Protein AF-A0A8C7N2K3-F1 (afdb_monomer_lite)

Sequence (134 aa):
NSDLTCLMLTGLVRNRALAPISIWWPKSKLHLHSYLNGIVCNDGATVYATFDVKLSGKVTVYTNPKKAAINDGINLSGEGLCFKLFYVKPDSYSGVVKKGQGIGTLLPMQSVYPGITSHVLVQMCDKSDPTKYF

Radius of gyration: 14.48 Å; chains: 1; bounding box: 31×39×31 Å

pLDDT: mean 75.15, std 22.46, range [25.92, 96.44]

InterPro domains:
  IPR008663 Leukocyte cell-derived chemotaxin 2 [PTHR11329] (39-134)
  IPR011055 Duplicated hybrid motif [G3DSA:2.70.70.10] (35-134)

Foldseek 3Di:
DDALAQEPDPPDPDDDDDDPDDPCDDCPPDVPDQQKDWGFGAAFRFYFDQAKKWWDFWDFDDPDPLCVQQGTKTWIDDPNFTKIKGQFDAPDNGDMHGHGGTRGTGGHVCVSPPPDGGTIMMGTPVSHRCNNPD

Organism: Oncorhynchus kisutch (NCBI:txid8019)

Structure (mmCIF, N/CA/C/O backbone):
data_AF-A0A8C7N2K3-F1
#
_entry.id   AF-A0A8C7N2K3-F1
#
loop_
_atom_site.group_PDB
_atom_site.id
_atom_site.type_symbol
_atom_site.label_atom_id
_atom_site.label_alt_id
_atom_site.label_comp_id
_atom_site.label_asym_id
_atom_site.label_entity_id
_atom_site.label_seq_id
_atom_site.pdbx_PDB_ins_code
_atom_site.Cartn_x
_atom_site.Cartn_y
_atom_site.Cartn_z
_atom_site.occupancy
_atom_site.B_iso_or_equiv
_atom_site.auth_seq_id
_atom_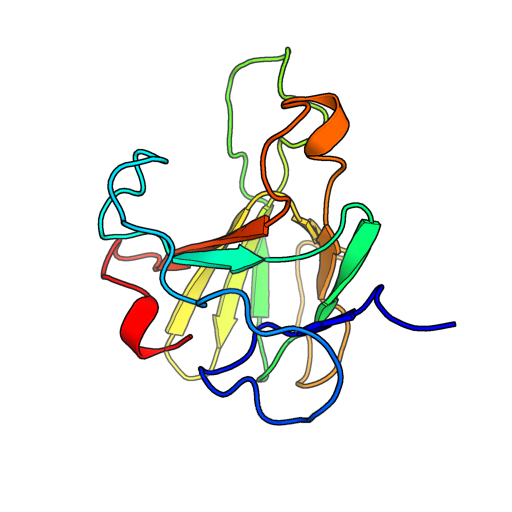site.auth_comp_id
_atom_site.auth_asym_id
_atom_site.auth_atom_id
_atom_site.pdbx_PDB_model_num
ATOM 1 N N . ASN A 1 1 ? -12.680 -21.010 -10.864 1.00 32.84 1 ASN A N 1
ATOM 2 C CA . ASN A 1 1 ? -12.805 -19.551 -11.079 1.00 32.84 1 ASN A CA 1
ATOM 3 C C . ASN A 1 1 ? -12.485 -18.873 -9.752 1.00 32.84 1 ASN A C 1
ATOM 5 O O . ASN A 1 1 ? -13.338 -18.272 -9.118 1.00 32.84 1 ASN A O 1
ATOM 9 N N . SER A 1 2 ? -11.284 -19.157 -9.263 1.00 29.92 2 SER A N 1
ATOM 10 C CA . SER A 1 2 ? -10.895 -19.184 -7.853 1.00 29.92 2 SER A CA 1
ATOM 11 C C . SER A 1 2 ? -9.430 -18.745 -7.809 1.00 29.92 2 SER A C 1
ATOM 13 O O . SER A 1 2 ? -8.693 -19.105 -8.720 1.00 29.92 2 SER A O 1
ATOM 15 N N . ASP A 1 3 ? -9.039 -17.971 -6.797 1.00 41.50 3 ASP A N 1
ATOM 16 C CA . ASP A 1 3 ? -7.644 -17.603 -6.468 1.00 41.50 3 ASP A CA 1
ATOM 17 C C . ASP A 1 3 ? -7.058 -16.286 -7.026 1.00 41.50 3 ASP A C 1
ATOM 19 O O . ASP A 1 3 ? -5.851 -16.185 -7.250 1.00 41.50 3 ASP A O 1
ATOM 23 N N . LEU A 1 4 ? -7.866 -15.225 -7.162 1.00 50.09 4 LEU A N 1
ATOM 24 C CA . LEU A 1 4 ? -7.359 -13.842 -7.341 1.00 50.09 4 LEU A CA 1
ATOM 25 C C . LEU A 1 4 ? -7.585 -12.939 -6.113 1.00 50.09 4 LEU A C 1
ATOM 27 O O . LEU A 1 4 ? -7.466 -11.718 -6.195 1.00 50.09 4 LEU A O 1
ATOM 31 N N . THR A 1 5 ? -7.905 -13.527 -4.961 1.00 54.34 5 THR A N 1
ATOM 32 C CA . THR A 1 5 ? -8.254 -12.802 -3.734 1.00 54.34 5 THR A CA 1
ATOM 33 C C . THR A 1 5 ? -7.079 -12.812 -2.756 1.00 54.34 5 THR A C 1
ATOM 35 O O . THR A 1 5 ? -6.771 -13.836 -2.152 1.00 54.34 5 THR A O 1
ATOM 38 N N . CYS A 1 6 ? -6.430 -11.662 -2.577 1.00 62.66 6 CYS A N 1
ATOM 39 C CA . CYS A 1 6 ? -5.396 -11.443 -1.570 1.00 62.66 6 CYS A CA 1
ATOM 40 C C . CYS A 1 6 ? -6.061 -10.832 -0.331 1.00 62.66 6 CYS A C 1
ATOM 42 O O . CYS A 1 6 ? -6.221 -9.612 -0.220 1.00 62.66 6 CYS A O 1
ATOM 44 N N . LEU A 1 7 ? -6.525 -11.678 0.592 1.00 57.94 7 LEU A N 1
ATOM 45 C CA . LEU A 1 7 ? -6.930 -11.184 1.904 1.00 57.94 7 LEU A CA 1
ATOM 46 C C . LEU A 1 7 ? -5.668 -10.931 2.725 1.00 57.94 7 LEU A C 1
ATOM 48 O O . LEU A 1 7 ? -4.828 -11.820 2.860 1.00 57.94 7 LEU A O 1
ATOM 52 N N . MET A 1 8 ? -5.576 -9.745 3.320 1.00 56.22 8 MET A N 1
ATOM 53 C CA . MET A 1 8 ? -4.593 -9.421 4.353 1.00 56.22 8 MET A CA 1
ATOM 54 C C . MET A 1 8 ? -4.941 -10.205 5.628 1.00 56.22 8 MET A C 1
ATOM 56 O O . MET A 1 8 ? -5.437 -9.637 6.597 1.00 56.22 8 MET A O 1
ATOM 60 N N . LEU A 1 9 ? -4.824 -11.535 5.579 1.00 45.28 9 LEU A N 1
ATOM 61 C CA . LEU A 1 9 ? -5.245 -12.438 6.643 1.00 45.28 9 LEU A CA 1
ATOM 62 C C . LEU A 1 9 ? -4.524 -12.053 7.934 1.00 45.28 9 LEU A C 1
ATOM 64 O O . LEU A 1 9 ? -3.303 -12.092 7.993 1.00 45.28 9 LEU A O 1
ATOM 68 N N . THR A 1 10 ? -5.298 -11.740 8.969 1.00 37.72 10 THR A N 1
ATOM 69 C CA . THR A 1 10 ? -4.871 -11.934 10.353 1.00 37.72 10 THR A CA 1
ATOM 70 C C . THR A 1 10 ? -4.618 -13.430 10.512 1.00 37.72 10 THR A C 1
ATOM 72 O O . THR A 1 10 ? -5.562 -14.204 10.339 1.00 37.72 10 THR A O 1
ATOM 75 N N . GLY A 1 11 ? -3.371 -13.837 10.741 1.00 35.28 11 GLY A N 1
ATOM 76 C CA . GLY A 1 11 ? -2.889 -15.216 10.764 1.00 35.28 11 GLY A CA 1
ATOM 77 C C . GLY A 1 11 ? -3.919 -16.285 11.136 1.00 35.28 11 GLY A C 1
ATOM 78 O O . GLY A 1 11 ? -4.115 -16.600 12.304 1.00 35.28 11 GLY A O 1
ATOM 79 N N . LEU A 1 12 ? -4.557 -16.869 10.118 1.00 29.56 12 LEU A N 1
ATOM 80 C CA . LEU A 1 12 ? -5.279 -18.141 10.170 1.00 29.56 12 LEU A CA 1
ATOM 81 C C . LEU A 1 12 ? -5.713 -18.512 8.748 1.00 29.56 12 LEU A C 1
ATOM 83 O O . LEU A 1 12 ? -6.851 -18.306 8.330 1.00 29.56 12 LEU A O 1
ATOM 87 N N . VAL A 1 13 ? -4.797 -19.127 7.997 1.00 33.28 13 VAL A N 1
ATOM 88 C CA . VAL A 1 13 ? -5.186 -19.982 6.871 1.00 33.28 13 VAL A CA 1
ATOM 89 C C . VAL A 1 13 ? -5.894 -21.202 7.469 1.00 33.28 13 VAL A C 1
ATOM 91 O O . VAL A 1 13 ? -5.285 -22.219 7.790 1.00 33.28 13 VAL A O 1
ATOM 94 N N . ARG A 1 14 ? -7.206 -21.094 7.673 1.00 35.50 14 ARG A N 1
ATOM 95 C CA . ARG A 1 14 ? -8.100 -22.245 7.813 1.00 35.50 14 ARG A CA 1
ATOM 96 C C . ARG A 1 14 ? -9.230 -22.095 6.807 1.00 35.50 14 ARG A C 1
ATOM 98 O O . ARG A 1 14 ? -10.307 -21.625 7.145 1.00 35.50 14 ARG A O 1
ATOM 105 N N . ASN A 1 15 ? -9.010 -22.593 5.593 1.00 27.56 15 ASN A N 1
ATOM 106 C CA . ASN A 1 15 ? -9.903 -23.641 5.121 1.00 27.56 15 ASN A CA 1
ATOM 107 C C . ASN A 1 15 ? -9.275 -24.536 4.053 1.00 27.56 15 ASN A C 1
ATOM 109 O O . ASN A 1 15 ? -8.472 -24.113 3.229 1.00 27.56 15 ASN A O 1
ATOM 113 N N . ARG A 1 16 ? -9.644 -25.812 4.162 1.00 38.53 16 ARG A N 1
ATOM 114 C CA . ARG A 1 16 ? -9.215 -26.961 3.365 1.00 38.53 16 ARG A CA 1
ATOM 115 C C . ARG A 1 16 ? -9.519 -26.745 1.882 1.00 38.53 16 ARG A C 1
ATOM 117 O O . ARG A 1 16 ? -10.681 -26.585 1.534 1.00 38.53 16 ARG A O 1
ATOM 124 N N . ALA A 1 17 ? -8.527 -26.912 1.018 1.00 30.08 17 ALA A N 1
ATOM 125 C CA . ALA A 1 17 ? -8.288 -28.173 0.316 1.00 30.08 17 ALA A CA 1
ATOM 126 C C . ALA A 1 17 ? -7.056 -28.029 -0.597 1.00 30.08 17 ALA A C 1
ATOM 128 O O . ALA A 1 17 ? -6.951 -27.067 -1.343 1.00 30.08 17 ALA A O 1
ATOM 129 N N . LEU A 1 18 ? -6.177 -29.037 -0.542 1.00 34.47 18 LEU A N 1
ATOM 130 C CA . LEU A 1 18 ? -5.070 -29.319 -1.471 1.00 34.47 18 LEU A CA 1
ATOM 131 C C . LEU A 1 18 ? -3.810 -28.432 -1.377 1.00 34.47 18 LEU A C 1
ATOM 133 O O . LEU A 1 18 ? -3.588 -27.549 -2.192 1.00 34.47 18 LEU A O 1
ATOM 137 N N . ALA A 1 19 ? -2.941 -28.760 -0.413 1.00 27.83 19 ALA A N 1
ATOM 138 C CA . ALA A 1 19 ? -1.548 -29.207 -0.630 1.00 27.83 19 ALA A CA 1
ATOM 139 C C . ALA A 1 19 ? -0.704 -28.971 0.644 1.00 27.83 19 ALA A C 1
ATOM 141 O O . ALA A 1 19 ? -0.708 -27.863 1.182 1.00 27.83 19 ALA A O 1
ATOM 142 N N . PRO A 1 20 ? 0.039 -29.974 1.151 1.00 31.03 20 PRO A N 1
ATOM 143 C CA . PRO A 1 20 ? 0.918 -29.797 2.294 1.00 31.03 20 PRO A CA 1
ATOM 144 C C . PRO A 1 20 ? 2.248 -29.229 1.795 1.00 31.03 20 PRO A C 1
ATOM 146 O O . PRO A 1 20 ? 3.184 -29.969 1.514 1.00 31.03 20 PRO A O 1
ATOM 149 N N . ILE A 1 21 ? 2.341 -27.910 1.660 1.00 30.78 21 ILE A N 1
ATOM 150 C CA . ILE A 1 21 ? 3.640 -27.241 1.560 1.00 30.78 21 ILE A CA 1
ATOM 151 C C . ILE A 1 21 ? 3.701 -26.247 2.707 1.00 30.78 21 ILE A C 1
ATOM 153 O O . ILE A 1 21 ? 3.245 -25.114 2.611 1.00 30.78 21 ILE A O 1
ATOM 157 N N . SER A 1 22 ? 4.189 -26.760 3.832 1.00 31.23 22 SER A N 1
ATOM 158 C CA . SER A 1 22 ? 4.877 -26.058 4.910 1.00 31.23 22 SER A CA 1
ATOM 159 C C . SER A 1 22 ? 4.904 -24.530 4.771 1.00 31.23 22 SER A C 1
ATOM 161 O O . SER A 1 22 ? 5.840 -23.963 4.208 1.00 31.23 22 SER A O 1
ATOM 163 N N . ILE A 1 23 ? 3.895 -23.857 5.336 1.00 39.62 23 ILE A N 1
ATOM 164 C CA . ILE A 1 23 ? 3.908 -22.410 5.599 1.00 39.62 23 ILE A CA 1
ATOM 165 C C . ILE A 1 23 ? 4.903 -22.166 6.740 1.00 39.62 23 ILE A C 1
ATOM 167 O O . ILE A 1 23 ? 4.535 -22.018 7.895 1.00 39.62 23 ILE A O 1
ATOM 171 N N . TRP A 1 24 ? 6.185 -22.229 6.403 1.00 25.92 24 TRP A N 1
ATOM 172 C CA . TRP A 1 24 ? 7.331 -21.764 7.177 1.00 25.92 24 TRP A CA 1
ATOM 173 C C . TRP A 1 24 ? 8.397 -21.425 6.139 1.00 25.92 24 TRP A C 1
ATOM 175 O O . TRP A 1 24 ? 9.280 -22.233 5.855 1.00 25.92 24 TRP A O 1
ATOM 185 N N . TRP A 1 25 ? 8.290 -20.255 5.503 1.00 32.78 25 TRP A N 1
ATOM 186 C CA . TRP A 1 25 ? 9.399 -19.779 4.682 1.00 32.78 25 TRP A CA 1
ATOM 187 C C . TRP A 1 25 ? 10.494 -19.299 5.638 1.00 32.78 25 TRP A C 1
ATOM 189 O O . TRP A 1 25 ? 10.262 -18.356 6.401 1.00 32.78 25 TRP A O 1
ATOM 199 N N . PRO A 1 26 ? 11.676 -19.938 5.670 1.00 28.50 26 PRO A N 1
ATOM 200 C CA . PRO A 1 26 ? 12.737 -19.499 6.556 1.00 28.50 26 PRO A CA 1
ATOM 201 C C . PRO A 1 26 ? 13.153 -18.077 6.164 1.00 28.50 26 PRO A C 1
ATOM 203 O O . PRO A 1 26 ? 13.417 -17.804 4.990 1.00 28.50 26 PRO A O 1
ATOM 206 N N . LYS A 1 27 ? 13.253 -17.186 7.164 1.00 37.28 27 LYS A N 1
ATOM 207 C CA . LYS A 1 27 ? 13.709 -15.778 7.074 1.00 37.28 27 LYS A CA 1
ATOM 208 C C . LYS A 1 27 ? 15.066 -15.583 6.360 1.00 37.28 27 LYS A C 1
ATOM 210 O O . LYS A 1 27 ? 15.537 -14.463 6.237 1.00 37.28 27 LYS A O 1
ATOM 215 N N . SER A 1 28 ? 15.718 -16.658 5.920 1.00 29.86 28 SER A N 1
ATOM 216 C CA . SER A 1 28 ? 17.059 -16.689 5.340 1.00 29.86 28 SER A CA 1
ATOM 217 C C . SER A 1 28 ? 17.118 -16.522 3.816 1.00 29.86 28 SER A C 1
ATOM 219 O O . SER A 1 28 ? 18.184 -16.188 3.308 1.00 29.86 28 SER A O 1
ATOM 221 N N . LYS A 1 29 ? 16.027 -16.750 3.064 1.00 34.34 29 LYS A N 1
ATOM 222 C CA . LYS A 1 29 ? 16.066 -16.730 1.578 1.00 34.34 29 LYS A CA 1
ATOM 223 C C . LYS A 1 29 ? 15.619 -15.428 0.916 1.00 34.34 29 LYS A C 1
ATOM 225 O O . LYS A 1 29 ? 15.891 -15.220 -0.261 1.00 34.34 29 LYS A O 1
ATOM 230 N N . LEU A 1 30 ? 14.991 -14.540 1.667 1.00 41.16 30 LEU A N 1
ATOM 231 C CA . LEU A 1 30 ? 14.763 -13.153 1.290 1.00 41.16 30 LEU A CA 1
ATOM 232 C C . LEU A 1 30 ? 15.380 -12.369 2.444 1.00 41.16 30 LEU A C 1
ATOM 234 O O . LEU A 1 30 ? 15.153 -12.755 3.587 1.00 41.16 30 LEU A O 1
ATOM 238 N N . HIS A 1 31 ? 16.193 -11.340 2.202 1.00 38.69 31 HIS A N 1
ATOM 239 C CA . HIS A 1 31 ? 16.608 -10.413 3.264 1.00 38.69 31 HIS A CA 1
ATOM 240 C C . HIS A 1 31 ? 15.363 -9.647 3.759 1.00 38.69 31 HIS A C 1
ATOM 242 O O . HIS A 1 31 ? 15.206 -8.452 3.515 1.00 38.69 31 HIS A O 1
ATOM 248 N N . LEU A 1 32 ? 14.419 -10.352 4.386 1.00 49.41 32 LEU A N 1
ATOM 249 C CA . LEU A 1 32 ? 13.313 -9.764 5.104 1.00 49.41 32 LEU A CA 1
ATOM 250 C C . LEU A 1 32 ? 13.948 -9.184 6.352 1.00 49.41 32 LEU A C 1
ATOM 252 O O . LEU A 1 32 ? 14.308 -9.896 7.292 1.00 49.41 32 LEU A O 1
ATOM 256 N N . HIS A 1 33 ? 14.145 -7.874 6.330 1.00 53.50 33 HIS A N 1
ATOM 257 C CA . HIS A 1 33 ? 14.375 -7.161 7.564 1.00 53.50 33 HIS A CA 1
ATOM 258 C C . HIS A 1 33 ? 13.257 -7.521 8.549 1.00 53.50 33 HIS A C 1
ATOM 260 O O . HIS A 1 33 ? 12.097 -7.620 8.155 1.00 53.50 33 HIS A O 1
ATOM 266 N N . SER A 1 34 ? 13.593 -7.680 9.828 1.00 58.50 34 SER A N 1
ATOM 267 C CA . SER A 1 34 ? 12.661 -8.055 10.904 1.00 58.50 34 SER A CA 1
ATOM 268 C C . SER A 1 34 ? 11.424 -7.153 11.038 1.00 58.50 34 SER A C 1
ATOM 270 O O . SER A 1 34 ? 10.490 -7.507 11.744 1.00 58.50 34 SER A O 1
ATOM 272 N N . TYR A 1 35 ? 11.415 -6.000 10.367 1.00 64.44 35 TYR A N 1
ATOM 273 C CA . TYR 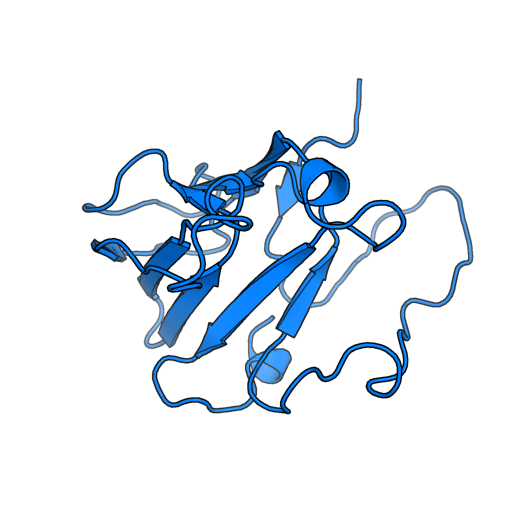A 1 35 ? 10.328 -5.024 10.334 1.00 64.44 35 TYR A CA 1
ATOM 274 C C . TYR A 1 35 ? 9.365 -5.174 9.136 1.00 64.44 35 TYR A C 1
ATOM 276 O O . TYR A 1 35 ? 8.522 -4.302 8.921 1.00 64.44 35 TYR A O 1
ATOM 284 N N . LEU A 1 36 ? 9.512 -6.219 8.311 1.00 72.69 36 LEU A N 1
ATOM 285 C CA . LEU A 1 36 ? 8.674 -6.487 7.135 1.00 72.69 36 LEU A CA 1
ATOM 286 C C . LEU A 1 36 ? 7.975 -7.840 7.260 1.00 72.69 36 LEU A C 1
ATOM 288 O O . LEU A 1 36 ? 8.610 -8.823 7.633 1.00 72.69 36 LEU A O 1
ATOM 292 N N . ASN A 1 37 ? 6.703 -7.901 6.865 1.00 77.38 37 ASN A N 1
ATOM 293 C CA . ASN A 1 37 ? 5.972 -9.158 6.696 1.00 77.38 37 ASN A CA 1
ATOM 294 C C . ASN A 1 37 ? 5.479 -9.290 5.248 1.00 77.38 37 ASN A C 1
ATOM 296 O O . ASN A 1 37 ? 5.001 -8.318 4.662 1.00 77.38 37 ASN A O 1
ATOM 300 N N . GLY A 1 38 ? 5.638 -10.479 4.665 1.00 80.56 38 GLY A N 1
ATOM 301 C CA . GLY A 1 38 ? 5.265 -10.777 3.284 1.00 80.56 38 GLY A CA 1
ATOM 302 C C . GLY A 1 38 ? 4.037 -11.678 3.229 1.00 80.56 38 GLY A C 1
ATOM 303 O O . GLY A 1 38 ? 4.072 -12.793 3.741 1.00 80.56 38 GLY A O 1
ATOM 304 N N . ILE A 1 39 ? 2.972 -11.214 2.579 1.00 82.50 39 ILE A N 1
ATOM 305 C CA . ILE A 1 39 ? 1.722 -11.963 2.413 1.00 82.50 39 ILE A CA 1
ATOM 306 C C . ILE A 1 39 ? 1.671 -12.486 0.981 1.00 82.50 39 ILE A C 1
ATOM 308 O O . ILE A 1 39 ? 1.648 -11.698 0.037 1.00 82.50 39 ILE A O 1
ATOM 312 N N . VAL A 1 40 ? 1.694 -13.811 0.818 1.00 83.81 40 VAL A N 1
ATOM 313 C CA . VAL A 1 40 ? 1.734 -14.470 -0.497 1.00 83.81 40 VAL A CA 1
ATOM 314 C C . VAL A 1 40 ? 0.449 -14.196 -1.265 1.00 83.81 40 VAL A C 1
ATOM 316 O O . VAL A 1 40 ? -0.632 -14.548 -0.799 1.00 83.81 40 VAL A O 1
ATOM 319 N N . CYS A 1 41 ? 0.586 -13.600 -2.449 1.00 83.25 41 CYS A N 1
ATOM 320 C CA . CYS A 1 41 ? -0.525 -13.219 -3.312 1.00 83.25 41 CYS A CA 1
ATOM 321 C C . CYS A 1 41 ? -0.115 -13.331 -4.780 1.00 83.25 41 CYS A C 1
ATOM 323 O O . CYS A 1 41 ? 1.033 -13.071 -5.125 1.00 83.25 41 CYS A O 1
ATOM 325 N N . ASN A 1 42 ? -1.053 -13.707 -5.648 1.00 86.31 42 ASN A N 1
ATOM 326 C CA . ASN A 1 42 ? -0.797 -13.809 -7.083 1.00 86.31 42 ASN A CA 1
ATOM 327 C C . ASN A 1 42 ? -0.691 -12.418 -7.723 1.00 86.31 42 ASN A C 1
ATOM 329 O O . ASN A 1 42 ? -1.369 -11.480 -7.299 1.00 86.31 42 ASN A O 1
ATOM 333 N N . ASP A 1 43 ? 0.130 -12.287 -8.766 1.00 86.81 43 ASP A N 1
ATOM 334 C CA . ASP A 1 43 ? 0.182 -11.066 -9.579 1.00 86.81 43 ASP A CA 1
ATOM 335 C C . ASP A 1 43 ? -1.223 -10.721 -10.095 1.00 86.81 43 ASP A C 1
ATOM 337 O O . ASP A 1 43 ? -1.949 -11.593 -10.573 1.00 86.81 43 ASP A O 1
ATOM 341 N N . GLY A 1 44 ? -1.626 -9.453 -9.985 1.00 88.50 44 GLY A N 1
ATOM 342 C CA . GLY A 1 44 ? -2.967 -9.020 -10.383 1.00 88.50 44 GLY A CA 1
ATOM 343 C C . GLY A 1 44 ? -4.084 -9.364 -9.390 1.00 88.50 44 GLY A C 1
ATOM 344 O O . GLY A 1 44 ? -5.240 -9.047 -9.664 1.00 88.50 44 GLY A O 1
ATOM 345 N N . ALA A 1 45 ? -3.782 -9.981 -8.242 1.00 89.25 45 ALA A N 1
ATOM 346 C CA . ALA A 1 45 ? -4.781 -10.243 -7.210 1.00 89.25 45 ALA A CA 1
ATOM 347 C C . ALA A 1 45 ? -5.285 -8.944 -6.565 1.00 89.25 45 ALA A C 1
ATOM 349 O O . ALA A 1 45 ? -4.509 -8.021 -6.297 1.00 89.25 45 ALA A O 1
ATOM 350 N N . THR A 1 46 ? -6.580 -8.892 -6.256 1.00 89.00 46 THR A N 1
ATOM 351 C CA . THR A 1 46 ? -7.170 -7.780 -5.506 1.00 89.00 46 THR A CA 1
ATOM 352 C C . THR A 1 46 ? -6.812 -7.910 -4.029 1.00 89.00 46 THR A C 1
ATOM 354 O O . THR A 1 46 ? -7.014 -8.963 -3.421 1.00 89.00 46 THR A O 1
ATOM 357 N N . VAL A 1 47 ? -6.287 -6.831 -3.454 1.00 89.81 47 VAL A N 1
ATOM 358 C CA . VAL A 1 47 ? -5.922 -6.716 -2.041 1.00 89.81 47 VAL A CA 1
ATOM 359 C C . VAL A 1 47 ? -7.089 -6.104 -1.282 1.00 89.81 47 VAL A C 1
ATOM 361 O O . VAL A 1 47 ? -7.521 -5.000 -1.608 1.00 89.81 47 VAL A O 1
ATOM 364 N N . TYR A 1 48 ? -7.587 -6.801 -0.263 1.00 89.62 48 TYR A N 1
ATOM 365 C CA . TYR A 1 48 ? -8.747 -6.364 0.520 1.00 89.62 48 TYR A CA 1
ATOM 366 C C . TYR A 1 48 ? -8.358 -5.862 1.911 1.00 89.62 48 TYR A C 1
ATOM 368 O O . TYR A 1 48 ? -7.471 -6.418 2.562 1.00 89.62 48 TYR A O 1
ATOM 376 N N . ALA A 1 49 ? -9.072 -4.843 2.391 1.00 88.38 49 ALA A N 1
ATOM 377 C CA . ALA A 1 49 ? -8.951 -4.345 3.756 1.00 88.38 49 ALA A CA 1
ATOM 378 C C . ALA A 1 49 ? -9.618 -5.311 4.749 1.00 88.38 49 ALA A C 1
ATOM 380 O O . ALA A 1 49 ? -10.774 -5.694 4.570 1.00 88.38 49 ALA A O 1
ATOM 381 N N . THR A 1 50 ? -8.928 -5.702 5.821 1.00 83.81 50 THR A N 1
ATOM 382 C CA . THR A 1 50 ? -9.490 -6.581 6.869 1.00 83.81 50 THR A CA 1
ATOM 383 C C . THR A 1 50 ? -10.133 -5.840 8.038 1.00 83.81 50 THR A C 1
ATOM 385 O O . THR A 1 50 ? -10.872 -6.445 8.818 1.00 83.81 50 THR A O 1
ATOM 388 N N . PHE A 1 51 ? -9.926 -4.531 8.107 1.00 87.94 51 PHE A N 1
ATOM 389 C CA . PHE A 1 51 ? -10.567 -3.578 9.008 1.00 87.94 51 PHE A CA 1
ATOM 390 C C . PHE A 1 51 ? -10.671 -2.221 8.301 1.00 87.94 51 PHE A C 1
ATOM 392 O O . PHE A 1 51 ? -10.186 -2.070 7.177 1.00 87.94 51 PHE A O 1
ATOM 399 N N . ASP A 1 52 ? -11.324 -1.252 8.933 1.00 91.38 52 ASP A N 1
ATOM 400 C CA . ASP A 1 52 ? -11.489 0.080 8.359 1.00 91.38 52 ASP A CA 1
ATOM 401 C C . ASP A 1 52 ? -10.147 0.823 8.354 1.00 91.38 52 ASP A C 1
ATOM 403 O O . ASP A 1 52 ? -9.516 1.020 9.394 1.00 91.38 52 ASP A O 1
ATOM 407 N N . VAL A 1 53 ? -9.707 1.242 7.168 1.00 94.06 53 VAL A N 1
ATOM 408 C CA . VAL A 1 53 ? -8.417 1.908 6.967 1.00 94.06 53 VAL A CA 1
ATOM 409 C C . VAL A 1 53 ? -8.584 3.239 6.250 1.00 94.06 53 VAL A C 1
ATOM 411 O O . VAL A 1 53 ? -9.375 3.395 5.322 1.00 94.06 53 VAL A O 1
ATOM 414 N N . LYS A 1 54 ? -7.785 4.217 6.656 1.00 96.44 54 LYS A N 1
ATOM 415 C CA . LYS A 1 54 ? -7.632 5.514 6.015 1.00 96.44 54 LYS A CA 1
ATOM 416 C C . LYS A 1 54 ? -6.404 5.504 5.112 1.00 96.44 54 LYS A C 1
ATOM 418 O O . LYS A 1 54 ? -5.287 5.255 5.564 1.00 96.44 54 LYS A O 1
ATOM 423 N N . LEU A 1 55 ? -6.611 5.846 3.848 1.00 95.62 55 LEU A N 1
ATOM 424 C CA . LEU A 1 55 ? -5.559 6.013 2.853 1.00 95.62 55 LEU A CA 1
ATOM 425 C C . LEU A 1 55 ? -4.903 7.387 3.047 1.00 95.62 55 LEU A C 1
ATOM 427 O O . LEU A 1 55 ? -5.583 8.417 3.038 1.00 95.62 55 LEU A O 1
ATOM 431 N N . SER A 1 56 ? -3.587 7.402 3.246 1.00 93.12 56 SER A N 1
ATOM 432 C CA . SER A 1 56 ? -2.814 8.590 3.641 1.00 93.12 56 SER A CA 1
ATOM 433 C C . SER A 1 56 ? -1.691 8.935 2.656 1.00 93.12 56 SER A C 1
ATOM 435 O O . SER A 1 56 ? -0.679 9.514 3.047 1.00 93.12 56 SER A O 1
ATOM 437 N N . GLY A 1 57 ? -1.863 8.596 1.377 1.00 92.25 57 GLY A N 1
ATOM 438 C CA . GLY A 1 57 ? -0.957 8.987 0.299 1.00 92.25 57 GLY A CA 1
ATOM 439 C C . GLY A 1 57 ? -0.042 7.878 -0.219 1.00 92.25 57 GLY A C 1
ATOM 440 O O . GLY A 1 57 ? 0.174 6.844 0.420 1.00 92.25 57 GLY A O 1
ATOM 441 N N . LYS A 1 58 ? 0.488 8.125 -1.421 1.00 93.12 58 LYS A N 1
ATOM 442 C CA . LYS A 1 58 ? 1.362 7.217 -2.170 1.00 93.12 58 LYS A CA 1
ATOM 443 C C . LYS A 1 58 ? 2.694 6.990 -1.467 1.00 93.12 58 LYS A C 1
ATOM 445 O O . LYS A 1 58 ? 3.283 7.917 -0.914 1.00 93.12 58 LYS A O 1
ATOM 450 N N . VAL A 1 59 ? 3.203 5.767 -1.577 1.00 90.88 59 VAL A N 1
ATOM 451 C CA . VAL A 1 59 ? 4.548 5.405 -1.141 1.00 90.88 59 VAL A CA 1
ATOM 452 C C . VAL A 1 59 ? 5.334 4.839 -2.316 1.00 90.88 59 VAL A C 1
ATOM 454 O O . VAL A 1 59 ? 4.932 3.863 -2.941 1.00 90.88 59 VAL A O 1
ATOM 457 N N . THR A 1 60 ? 6.488 5.439 -2.590 1.00 86.44 60 THR A N 1
ATOM 458 C CA . THR A 1 60 ? 7.435 4.948 -3.595 1.00 86.44 60 THR A CA 1
ATOM 459 C C . THR A 1 60 ? 8.419 3.983 -2.933 1.00 86.44 60 THR A C 1
ATOM 461 O O . THR A 1 60 ? 9.025 4.319 -1.916 1.00 86.44 60 THR A O 1
ATOM 464 N N . VAL A 1 61 ? 8.582 2.786 -3.499 1.00 79.88 61 VAL A N 1
ATOM 465 C CA . VAL A 1 61 ? 9.380 1.692 -2.907 1.00 79.88 61 VAL A CA 1
ATOM 466 C C . VAL A 1 61 ? 10.834 1.727 -3.370 1.00 79.88 61 VAL A C 1
ATOM 468 O O . VAL A 1 61 ? 11.756 1.401 -2.625 1.00 79.88 61 VAL A O 1
ATOM 471 N N . TYR A 1 62 ? 11.045 2.128 -4.619 1.00 77.94 62 TYR A N 1
ATOM 472 C CA . TYR A 1 62 ? 12.329 2.113 -5.298 1.00 77.94 62 TYR A CA 1
ATOM 473 C C . TYR A 1 62 ? 12.606 3.452 -5.975 1.00 77.94 62 TYR A C 1
ATOM 475 O O . TYR A 1 62 ? 11.724 4.090 -6.538 1.00 77.94 62 TYR A O 1
ATOM 483 N N . THR A 1 63 ? 13.875 3.840 -6.010 1.00 80.81 63 THR A N 1
ATOM 484 C CA . THR A 1 63 ? 14.361 4.938 -6.860 1.00 80.81 63 THR A CA 1
ATOM 485 C C . THR A 1 63 ? 14.847 4.441 -8.227 1.00 80.81 63 THR A C 1
ATOM 487 O O . THR A 1 63 ? 15.073 5.236 -9.132 1.00 80.81 63 THR A O 1
ATOM 490 N N . ASN A 1 64 ? 15.001 3.121 -8.401 1.00 81.56 64 ASN A N 1
ATOM 491 C CA . ASN A 1 64 ? 15.529 2.514 -9.622 1.00 81.56 64 ASN A CA 1
ATOM 492 C C . ASN A 1 64 ? 14.443 2.392 -10.716 1.00 81.56 64 ASN A C 1
ATOM 494 O O . ASN A 1 64 ? 13.457 1.679 -10.498 1.00 81.56 64 ASN A O 1
ATOM 498 N N . PRO A 1 65 ? 14.647 2.970 -11.918 1.00 81.88 65 PRO A N 1
ATOM 499 C CA . PRO A 1 65 ? 13.667 2.930 -13.005 1.00 81.88 65 PRO A CA 1
ATOM 500 C C . PRO A 1 65 ? 13.387 1.516 -13.537 1.00 81.88 65 PRO A C 1
ATOM 502 O O . PRO A 1 65 ? 12.278 1.243 -13.984 1.00 81.88 65 PRO A O 1
ATOM 505 N N . LYS A 1 66 ? 14.330 0.569 -13.421 1.00 81.69 66 LYS A N 1
ATOM 506 C CA . LYS A 1 66 ? 14.121 -0.831 -13.846 1.00 81.69 66 LYS A CA 1
ATOM 507 C C . LYS A 1 66 ? 13.053 -1.561 -13.024 1.00 81.69 66 LYS A C 1
ATOM 509 O O . LYS A 1 66 ? 12.575 -2.607 -13.441 1.00 81.69 66 LYS A O 1
ATOM 514 N N . LYS A 1 67 ? 12.688 -1.024 -11.855 1.00 84.31 67 LYS A N 1
ATOM 515 C CA . LYS A 1 67 ? 11.663 -1.583 -10.960 1.00 84.31 67 LYS A CA 1
ATOM 516 C C . LYS A 1 67 ? 10.356 -0.792 -11.005 1.00 84.31 67 LYS A C 1
ATOM 518 O O . LYS A 1 67 ? 9.490 -1.026 -10.170 1.00 84.31 67 LYS A O 1
ATOM 523 N N . ALA A 1 68 ? 10.202 0.126 -11.966 1.00 84.12 68 ALA A N 1
ATOM 524 C CA . ALA A 1 68 ? 9.038 1.005 -12.073 1.00 84.12 68 ALA A CA 1
ATOM 525 C C . ALA A 1 68 ? 7.703 0.240 -12.117 1.00 84.12 68 ALA A C 1
ATOM 527 O O . ALA A 1 68 ? 6.730 0.700 -11.531 1.00 84.12 68 ALA A O 1
ATOM 528 N N . ALA A 1 69 ? 7.677 -0.952 -12.727 1.00 85.06 69 ALA A N 1
ATOM 529 C CA . ALA A 1 69 ? 6.477 -1.787 -12.822 1.00 85.06 69 ALA A CA 1
ATOM 530 C C . ALA A 1 69 ? 5.928 -2.259 -11.461 1.00 85.06 69 ALA A C 1
ATOM 532 O O . ALA A 1 69 ? 4.736 -2.526 -11.353 1.00 85.06 69 ALA A O 1
ATOM 533 N N . ILE A 1 70 ? 6.774 -2.329 -10.428 1.00 86.12 70 ILE A N 1
ATOM 534 C CA . ILE A 1 70 ? 6.386 -2.682 -9.053 1.00 86.12 70 ILE A CA 1
ATOM 535 C C . ILE A 1 70 ? 6.610 -1.523 -8.071 1.00 86.12 70 ILE A C 1
ATOM 537 O O . ILE A 1 70 ? 6.650 -1.723 -6.860 1.00 86.12 70 ILE A O 1
ATOM 541 N N . ASN A 1 71 ? 6.810 -0.302 -8.569 1.00 90.00 71 ASN A N 1
ATOM 542 C CA . ASN A 1 71 ? 7.180 0.846 -7.747 1.00 90.00 71 ASN A CA 1
ATOM 543 C C . ASN A 1 71 ? 5.959 1.650 -7.291 1.00 90.00 71 ASN A C 1
ATOM 545 O O . ASN A 1 71 ? 5.854 2.851 -7.551 1.00 90.00 71 ASN A O 1
ATOM 549 N N . ASP A 1 72 ? 5.028 0.972 -6.631 1.00 93.19 72 ASP A N 1
ATOM 550 C CA . ASP A 1 72 ? 3.850 1.606 -6.056 1.00 93.19 72 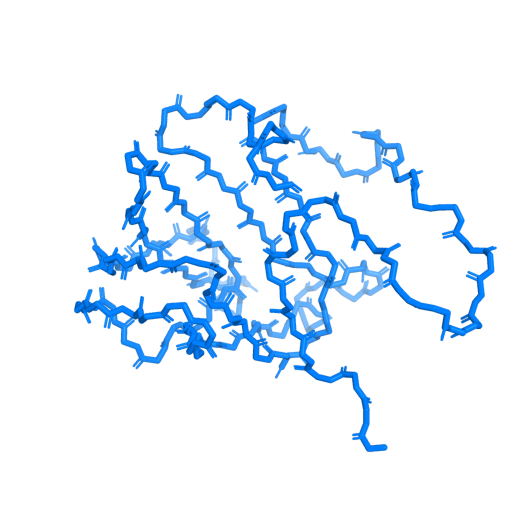ASP A CA 1
ATOM 551 C C . ASP A 1 72 ? 3.519 1.034 -4.682 1.00 93.19 72 ASP A C 1
ATOM 553 O O . ASP A 1 72 ? 3.931 -0.074 -4.315 1.00 93.19 72 ASP A O 1
ATOM 557 N N . GLY A 1 73 ? 2.780 1.826 -3.923 1.00 92.88 73 GLY A N 1
ATOM 558 C CA . GLY A 1 73 ? 2.410 1.515 -2.562 1.00 92.88 73 GLY A CA 1
ATOM 559 C C . GLY A 1 73 ? 1.546 2.603 -1.948 1.00 92.88 73 GLY A C 1
ATOM 560 O O . GLY A 1 73 ? 1.387 3.703 -2.486 1.00 92.88 73 GLY A O 1
ATOM 561 N N . ILE A 1 74 ? 0.995 2.292 -0.783 1.00 95.06 74 ILE A N 1
ATOM 562 C CA . ILE A 1 74 ? 0.042 3.147 -0.083 1.00 95.06 74 ILE A CA 1
ATOM 563 C C . ILE A 1 74 ? 0.336 3.171 1.413 1.00 95.06 74 ILE A C 1
ATOM 565 O O . ILE A 1 74 ? 0.681 2.148 2.008 1.00 95.06 74 ILE A O 1
ATOM 569 N N . ASN A 1 75 ? 0.204 4.350 2.020 1.00 94.19 75 ASN A N 1
ATOM 570 C CA . ASN A 1 75 ? 0.238 4.510 3.466 1.00 94.19 75 ASN A CA 1
ATOM 571 C C . ASN A 1 75 ? -1.176 4.382 4.041 1.00 94.19 75 ASN A C 1
ATOM 573 O O . ASN A 1 75 ? -2.102 5.040 3.561 1.00 94.19 75 ASN A O 1
ATOM 577 N N . LEU A 1 76 ? -1.333 3.559 5.070 1.00 94.31 76 LEU A N 1
ATOM 578 C CA . LEU A 1 76 ? -2.610 3.203 5.674 1.00 94.31 76 LEU A CA 1
ATOM 579 C C . LEU A 1 76 ? -2.570 3.430 7.183 1.00 94.31 76 LEU A C 1
ATOM 581 O O . LEU A 1 76 ? -1.551 3.215 7.842 1.00 94.31 76 LEU A O 1
ATOM 585 N N . SER A 1 77 ? -3.708 3.818 7.746 1.00 93.81 77 SER A N 1
ATOM 586 C CA . SER A 1 77 ? -3.907 3.830 9.193 1.00 93.81 77 SER A CA 1
ATOM 587 C C . SER A 1 77 ? -5.321 3.411 9.571 1.00 93.81 77 SER A C 1
ATOM 589 O O . SER A 1 77 ? -6.272 3.719 8.865 1.00 93.81 77 SER A O 1
ATOM 591 N N . GLY A 1 78 ? -5.476 2.695 10.676 1.00 91.25 78 GLY A N 1
ATOM 592 C CA . GLY A 1 78 ? -6.767 2.171 11.130 1.00 91.25 78 GLY A CA 1
ATOM 593 C C . GLY A 1 78 ? -6.584 1.328 12.384 1.00 91.25 78 GLY A C 1
ATOM 594 O O . GLY A 1 78 ? -5.495 0.801 12.592 1.00 91.25 78 GLY A O 1
ATOM 595 N N . GLU A 1 79 ? -7.604 1.242 13.241 1.00 88.38 79 GLU A N 1
ATOM 596 C CA . GLU A 1 79 ? -7.551 0.471 14.504 1.00 88.38 79 GLU A CA 1
ATOM 597 C C . GLU A 1 79 ? -6.349 0.827 15.410 1.00 88.38 79 GLU A C 1
ATOM 599 O O . GLU A 1 79 ? -5.777 -0.014 16.097 1.00 88.38 79 GLU A O 1
ATOM 604 N N . GLY A 1 80 ? -5.904 2.090 15.380 1.00 89.38 80 GLY A N 1
ATOM 605 C CA . GLY A 1 80 ? -4.715 2.546 16.115 1.00 89.38 80 GLY A CA 1
ATOM 606 C C . GLY A 1 80 ? -3.372 2.119 15.504 1.00 89.38 80 GLY A C 1
ATOM 607 O O . GLY A 1 80 ? -2.322 2.451 16.049 1.00 89.38 80 GLY A O 1
ATOM 608 N N . LEU A 1 81 ? -3.382 1.431 14.361 1.00 90.19 81 LEU A N 1
ATOM 609 C CA . LEU A 1 81 ? -2.194 1.003 13.627 1.00 90.19 81 LEU A CA 1
ATOM 610 C C . LEU A 1 81 ? -1.858 1.975 12.490 1.00 90.19 81 LEU A C 1
ATOM 612 O O . LEU A 1 81 ? -2.734 2.602 11.892 1.00 90.19 81 LEU A O 1
ATOM 616 N N . CYS A 1 82 ? -0.570 2.060 12.161 1.00 91.00 82 CYS A N 1
ATOM 617 C CA . CYS A 1 82 ? -0.051 2.757 10.986 1.00 91.00 82 CYS A CA 1
ATOM 618 C C . CYS A 1 82 ? 0.889 1.813 10.242 1.00 91.00 82 CYS A C 1
ATOM 620 O O . CYS A 1 82 ? 1.867 1.329 10.821 1.00 91.00 82 CYS A O 1
ATOM 622 N N . PHE A 1 83 ? 0.604 1.554 8.970 1.00 92.06 83 PHE A N 1
ATOM 623 C CA . PHE A 1 83 ? 1.366 0.617 8.155 1.00 92.06 83 PHE A CA 1
ATOM 624 C C . PHE A 1 83 ? 1.333 0.991 6.673 1.00 92.06 83 PHE A C 1
ATOM 626 O O . PHE A 1 83 ? 0.487 1.743 6.200 1.00 92.06 83 PHE A O 1
ATOM 633 N N . LYS A 1 84 ? 2.288 0.456 5.925 1.00 92.50 84 LYS A N 1
ATOM 634 C CA . LYS A 1 84 ? 2.481 0.687 4.498 1.00 92.50 84 LYS A CA 1
ATOM 635 C C . LYS A 1 84 ? 2.333 -0.629 3.765 1.00 92.50 84 LYS A C 1
ATOM 637 O O . LYS A 1 84 ? 2.867 -1.640 4.224 1.00 92.50 84 LYS A O 1
ATOM 642 N N . LEU A 1 85 ? 1.656 -0.588 2.624 1.00 92.06 85 LEU A N 1
ATOM 643 C CA . LEU A 1 85 ? 1.651 -1.686 1.664 1.00 92.06 85 LEU A CA 1
ATOM 644 C C . LEU A 1 85 ? 2.537 -1.321 0.490 1.00 92.06 85 LEU A C 1
ATOM 646 O O . LEU A 1 85 ? 2.399 -0.241 -0.088 1.00 92.06 85 LEU A O 1
ATOM 650 N N . PHE A 1 86 ? 3.419 -2.240 0.130 1.00 91.31 86 PHE A N 1
ATOM 651 C CA . PHE A 1 86 ? 4.251 -2.133 -1.055 1.00 91.31 86 PHE A CA 1
ATOM 652 C C . PHE A 1 86 ? 3.811 -3.136 -2.114 1.00 91.31 86 PHE A C 1
ATOM 654 O O . PHE A 1 86 ? 3.257 -4.190 -1.800 1.00 91.31 86 PHE A O 1
ATOM 661 N N . TYR A 1 87 ? 4.118 -2.800 -3.366 1.00 91.81 87 TYR A N 1
ATOM 662 C CA . TYR A 1 87 ? 3.792 -3.585 -4.557 1.00 91.81 87 TYR A CA 1
ATOM 663 C C . TYR A 1 87 ? 2.294 -3.657 -4.850 1.00 91.81 87 TYR A C 1
ATOM 665 O O . TYR A 1 87 ? 1.836 -4.550 -5.554 1.00 91.81 87 TYR A O 1
ATOM 673 N N . VAL A 1 88 ? 1.528 -2.698 -4.336 1.00 93.00 88 VAL A N 1
ATOM 674 C CA . VAL A 1 88 ? 0.087 -2.592 -4.561 1.00 93.00 88 VAL A CA 1
ATOM 675 C C . VAL A 1 88 ? -0.175 -1.293 -5.297 1.00 93.00 88 VAL A C 1
ATOM 677 O O . VAL A 1 88 ? 0.263 -0.235 -4.852 1.00 93.00 88 VAL A O 1
ATOM 680 N N . LYS A 1 89 ? -0.908 -1.374 -6.407 1.00 94.88 89 LYS A N 1
ATOM 681 C CA . LYS A 1 89 ? -1.509 -0.215 -7.063 1.00 94.88 89 LYS A CA 1
ATOM 682 C C . LYS A 1 89 ? -2.860 0.037 -6.401 1.00 94.88 89 LYS A C 1
ATOM 684 O O . LYS A 1 89 ? -3.780 -0.744 -6.652 1.00 94.88 89 LYS A O 1
ATOM 689 N N . PRO A 1 90 ? -2.989 1.057 -5.541 1.00 93.25 90 PRO A N 1
ATOM 690 C CA . PRO A 1 90 ? -4.250 1.323 -4.878 1.00 93.25 90 PRO A CA 1
ATOM 691 C C . PRO A 1 90 ? -5.249 1.957 -5.856 1.00 93.25 90 PRO A C 1
ATOM 693 O O . PRO A 1 90 ? -4.852 2.681 -6.774 1.00 93.25 90 PRO A O 1
ATOM 696 N N . ASP A 1 91 ? -6.540 1.712 -5.642 1.00 93.19 91 ASP A N 1
ATOM 697 C CA . ASP A 1 91 ? -7.609 2.305 -6.460 1.00 93.19 91 ASP A CA 1
ATOM 698 C C . ASP A 1 91 ? -7.758 3.812 -6.181 1.00 93.19 91 ASP A C 1
ATOM 700 O O . ASP A 1 91 ? -8.125 4.594 -7.056 1.00 93.19 91 ASP A O 1
ATOM 704 N N . SER A 1 92 ? -7.410 4.231 -4.961 1.00 94.38 92 SER A N 1
ATOM 705 C CA . SER A 1 92 ? -7.289 5.628 -4.544 1.00 94.38 92 SER A CA 1
ATOM 706 C C . SER A 1 92 ? -6.086 5.802 -3.618 1.00 94.38 92 SER A C 1
ATOM 708 O O . SER A 1 92 ? -5.715 4.886 -2.894 1.00 94.38 92 SER A O 1
ATOM 710 N N . TYR A 1 93 ? -5.483 6.991 -3.585 1.00 94.62 93 TYR A N 1
ATOM 711 C CA . TYR A 1 93 ? -4.403 7.304 -2.636 1.00 94.62 93 TYR A CA 1
ATOM 712 C C . TYR A 1 93 ? -4.877 8.034 -1.377 1.00 94.62 93 TYR A C 1
ATOM 714 O O . TYR A 1 93 ? -4.091 8.260 -0.455 1.00 94.62 93 TYR A O 1
ATOM 722 N N . SER A 1 94 ? -6.153 8.408 -1.329 1.00 94.50 94 SER A N 1
ATOM 723 C CA . SER A 1 94 ? -6.769 9.127 -0.218 1.00 94.50 94 SER A CA 1
ATOM 724 C C . SER A 1 94 ? -8.205 8.652 0.015 1.00 94.50 94 SER A C 1
ATOM 726 O O . SER A 1 94 ? -8.849 8.090 -0.872 1.00 94.50 94 SER A O 1
ATOM 728 N N . GLY A 1 95 ? -8.704 8.858 1.233 1.00 95.38 95 GLY A N 1
ATOM 729 C CA . GLY A 1 95 ? -10.057 8.468 1.631 1.00 95.38 95 GLY A CA 1
ATOM 730 C C . GLY A 1 95 ? -10.069 7.355 2.672 1.00 95.38 95 GLY A C 1
ATOM 731 O O . GLY A 1 95 ? -9.078 7.131 3.367 1.00 95.38 95 GLY A O 1
ATOM 732 N N . VAL A 1 96 ? -11.213 6.690 2.807 1.00 94.75 96 VAL A N 1
ATOM 733 C CA . VAL A 1 96 ? -11.435 5.601 3.765 1.00 94.75 96 VAL A CA 1
ATOM 734 C C . VAL A 1 96 ? -11.927 4.379 3.003 1.00 94.75 96 VAL A C 1
ATOM 736 O O . VAL A 1 96 ? -12.845 4.487 2.192 1.00 94.75 96 VAL A O 1
ATOM 739 N N . VAL A 1 97 ? -11.320 3.232 3.282 1.00 94.00 97 VAL A N 1
ATOM 740 C CA . VAL A 1 97 ? -11.705 1.921 2.762 1.00 94.00 97 VAL A CA 1
ATOM 741 C C . VAL A 1 97 ? -12.222 1.111 3.938 1.00 94.00 97 VAL A C 1
ATOM 743 O O . VAL A 1 97 ? -11.532 0.956 4.945 1.00 94.00 97 VAL A O 1
ATOM 746 N N . LYS A 1 98 ? -13.457 0.626 3.830 1.00 93.12 98 LYS A N 1
ATOM 747 C CA . LYS A 1 98 ? -14.077 -0.181 4.879 1.00 93.12 98 LYS A CA 1
ATOM 748 C C . LYS A 1 98 ? -13.590 -1.622 4.819 1.00 93.12 98 LYS A C 1
ATOM 750 O O . LYS A 1 98 ? -13.187 -2.115 3.764 1.00 93.12 98 LYS A O 1
ATOM 755 N N . LYS A 1 99 ? -13.714 -2.330 5.936 1.00 89.94 99 LYS A N 1
ATOM 756 C CA . LYS A 1 99 ? -13.507 -3.777 6.005 1.00 89.94 99 LYS A CA 1
ATOM 757 C C . LYS A 1 99 ? -14.224 -4.507 4.861 1.00 89.94 99 LYS A C 1
ATOM 759 O O . LYS A 1 99 ? -15.408 -4.296 4.611 1.00 89.94 99 LYS A O 1
ATOM 764 N N . GLY A 1 100 ? -13.503 -5.404 4.197 1.00 86.50 100 GLY A N 1
ATOM 765 C CA . GLY A 1 100 ? -13.984 -6.207 3.075 1.00 86.50 100 GLY A CA 1
ATOM 766 C C . GLY A 1 100 ? -13.976 -5.490 1.724 1.00 86.50 100 GLY A C 1
ATOM 767 O O . GLY A 1 100 ? -14.270 -6.128 0.717 1.00 86.50 100 GLY A O 1
ATOM 768 N N . GLN A 1 101 ? -13.630 -4.201 1.664 1.00 90.81 101 GLN A N 1
ATOM 769 C CA . GLN A 1 101 ? -13.477 -3.482 0.399 1.00 90.81 101 GLN A CA 1
ATOM 770 C C . GLN A 1 101 ? -12.069 -3.657 -0.181 1.00 90.81 101 GLN A C 1
ATOM 772 O O . GLN A 1 101 ? -11.097 -3.884 0.546 1.00 90.81 101 GLN A O 1
ATOM 777 N N . GLY A 1 102 ? -11.971 -3.560 -1.508 1.00 90.69 102 GLY A N 1
A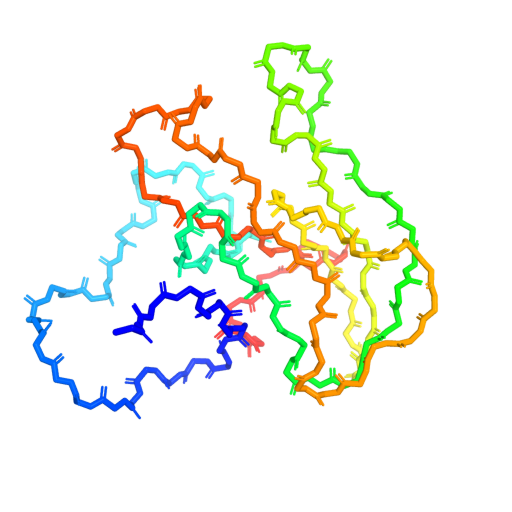TOM 778 C CA . GLY A 1 102 ? -10.693 -3.560 -2.213 1.00 90.69 102 GLY A CA 1
ATOM 779 C C . GLY A 1 102 ? -9.903 -2.287 -1.912 1.00 90.69 102 GLY A C 1
ATOM 780 O O . GLY A 1 102 ? -10.445 -1.186 -1.953 1.00 90.69 102 GLY A O 1
ATOM 781 N N . ILE A 1 103 ? -8.624 -2.449 -1.587 1.00 93.38 103 ILE A N 1
ATOM 782 C CA . ILE A 1 103 ? -7.644 -1.361 -1.485 1.00 93.38 103 ILE A CA 1
ATOM 783 C C . ILE A 1 103 ? -7.032 -1.096 -2.865 1.00 93.38 103 ILE A C 1
ATOM 785 O O . ILE A 1 103 ? -6.731 0.047 -3.209 1.00 93.38 103 ILE A O 1
ATOM 789 N N . GLY A 1 104 ? -6.819 -2.161 -3.638 1.00 93.06 104 GLY A N 1
ATOM 790 C CA . GLY A 1 104 ? -6.235 -2.102 -4.968 1.00 93.06 104 GLY A CA 1
ATOM 791 C C . GLY A 1 104 ? -5.763 -3.465 -5.448 1.00 93.06 104 GLY A C 1
ATOM 792 O O . GLY A 1 104 ? -6.267 -4.499 -5.012 1.00 93.06 104 GLY A O 1
ATOM 793 N N . THR A 1 105 ? -4.770 -3.469 -6.332 1.00 93.44 105 THR A N 1
ATOM 794 C CA . THR A 1 105 ? -4.306 -4.679 -7.027 1.00 93.44 105 THR A CA 1
ATOM 795 C C . THR A 1 105 ? -2.804 -4.894 -6.855 1.00 93.44 105 THR A C 1
ATOM 797 O O . THR A 1 105 ? -2.033 -3.934 -6.917 1.00 93.44 105 THR A O 1
ATOM 800 N N . LEU A 1 106 ? -2.373 -6.146 -6.666 1.00 91.31 106 LEU A N 1
ATOM 801 C CA . LEU A 1 106 ? -0.953 -6.498 -6.632 1.00 91.31 106 LEU A CA 1
ATOM 802 C C . LEU A 1 106 ? -0.304 -6.249 -8.003 1.00 91.31 106 LEU A C 1
ATOM 804 O O . LEU A 1 106 ? -0.795 -6.704 -9.038 1.00 91.31 106 LEU A O 1
ATOM 808 N N . LEU A 1 107 ? 0.815 -5.531 -7.998 1.00 92.88 107 LEU A N 1
ATOM 809 C CA . LEU A 1 107 ? 1.627 -5.243 -9.177 1.00 92.88 107 LEU A CA 1
ATOM 810 C C . LEU A 1 107 ? 2.286 -6.520 -9.736 1.00 92.88 107 LEU A C 1
ATOM 812 O O . LEU A 1 107 ? 2.477 -7.483 -8.995 1.00 92.88 107 LEU A O 1
ATOM 816 N N . PRO A 1 108 ? 2.664 -6.542 -11.029 1.00 91.25 108 PRO A N 1
ATOM 817 C CA . PRO A 1 108 ? 3.211 -7.730 -11.685 1.00 91.25 108 PRO A CA 1
ATOM 818 C C . PRO A 1 108 ? 4.653 -8.005 -11.239 1.00 91.25 108 PRO A C 1
ATOM 820 O O . PRO A 1 108 ? 5.626 -7.588 -11.877 1.00 91.25 108 PRO A O 1
ATOM 823 N N . MET A 1 109 ? 4.806 -8.693 -10.109 1.00 86.94 109 MET A N 1
ATOM 824 C CA . MET A 1 109 ? 6.106 -8.951 -9.510 1.00 86.94 109 MET A CA 1
ATOM 825 C C . MET A 1 109 ? 6.935 -9.945 -10.317 1.00 86.94 109 MET A C 1
ATOM 827 O O . MET A 1 109 ? 8.147 -9.751 -10.430 1.00 86.94 109 MET A O 1
ATOM 831 N N . GLN A 1 110 ? 6.301 -10.925 -10.968 1.00 86.69 110 GLN A N 1
ATOM 832 C CA . GLN A 1 110 ? 6.986 -11.881 -11.842 1.00 86.69 110 GLN A CA 1
ATOM 833 C C . GLN A 1 110 ? 7.660 -11.217 -13.042 1.00 86.69 110 GLN A C 1
ATOM 835 O O . GLN A 1 110 ? 8.672 -11.712 -13.531 1.00 86.69 110 GLN A O 1
ATOM 840 N N . SER A 1 111 ? 7.138 -10.081 -13.516 1.00 87.88 111 SER A N 1
ATOM 841 C CA . SER A 1 111 ? 7.741 -9.348 -14.634 1.00 87.88 111 SER A CA 1
ATOM 842 C C . SER A 1 111 ? 9.054 -8.660 -14.259 1.00 87.88 111 SER A C 1
ATOM 844 O O . SER A 1 111 ? 9.884 -8.412 -15.129 1.00 87.88 111 SER A O 1
ATOM 846 N N . VAL A 1 112 ? 9.251 -8.338 -12.977 1.00 86.75 112 VAL A N 1
ATOM 847 C CA . VAL A 1 112 ? 10.476 -7.691 -12.475 1.00 86.75 112 VAL A CA 1
ATOM 848 C C . VAL A 1 112 ? 11.425 -8.709 -11.842 1.00 86.75 112 VAL A C 1
ATOM 850 O O . VAL A 1 112 ? 12.641 -8.585 -11.978 1.00 86.75 112 VAL A O 1
ATOM 853 N N . TYR A 1 113 ? 10.879 -9.726 -11.177 1.00 85.31 113 TYR A N 1
ATOM 854 C CA . TYR A 1 113 ? 11.619 -10.803 -10.534 1.00 85.31 113 TYR A CA 1
ATOM 855 C C . TYR A 1 113 ? 11.014 -12.163 -10.914 1.00 85.31 113 TYR A C 1
ATOM 857 O O . TYR A 1 113 ? 10.196 -12.708 -10.174 1.00 85.31 113 TYR A O 1
ATOM 865 N N . PRO A 1 114 ? 11.398 -12.740 -12.058 1.00 85.31 114 PRO A N 1
ATOM 866 C CA . PRO A 1 114 ? 10.878 -14.039 -12.462 1.00 85.31 114 PRO A CA 1
ATOM 867 C C . PRO A 1 114 ? 11.350 -15.141 -11.502 1.00 85.31 114 PRO A C 1
ATOM 869 O O . PRO A 1 114 ? 12.536 -15.231 -11.178 1.00 85.31 114 PRO A O 1
ATOM 872 N N . GLY A 1 115 ? 10.423 -15.994 -11.058 1.00 81.75 115 GLY A N 1
ATOM 873 C CA . GLY A 1 115 ? 10.724 -17.176 -10.241 1.00 81.75 115 GLY A CA 1
ATOM 874 C C . GLY A 1 115 ? 10.737 -16.954 -8.725 1.00 81.75 115 GLY A C 1
ATOM 875 O O . GLY A 1 115 ? 11.014 -17.898 -7.985 1.00 81.75 115 GLY A O 1
ATOM 876 N N . ILE A 1 116 ? 10.429 -15.745 -8.241 1.00 80.75 116 ILE A N 1
ATOM 877 C CA . ILE A 1 116 ? 10.158 -15.524 -6.809 1.00 80.75 116 ILE A CA 1
ATOM 878 C C . ILE A 1 116 ? 8.683 -15.786 -6.505 1.00 80.75 116 ILE A C 1
ATOM 880 O O . ILE A 1 116 ? 7.859 -15.782 -7.406 1.00 80.75 116 ILE A O 1
ATOM 884 N N . THR A 1 117 ? 8.303 -15.987 -5.247 1.00 80.69 117 THR A N 1
ATOM 885 C CA . THR A 1 117 ? 6.875 -16.027 -4.897 1.00 80.69 117 THR A CA 1
ATOM 886 C C . THR A 1 117 ? 6.322 -14.611 -4.816 1.00 80.69 117 THR A C 1
ATOM 88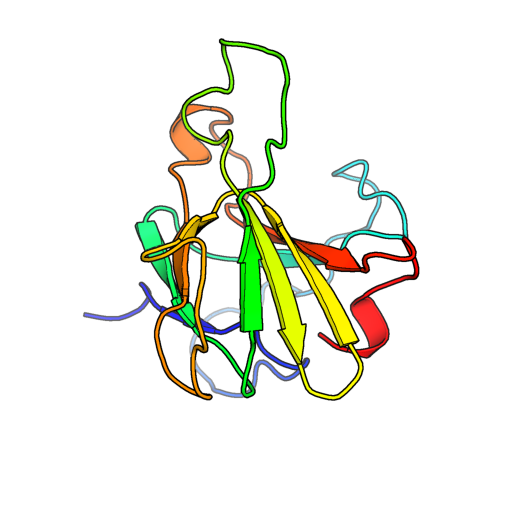8 O O . THR A 1 117 ? 6.860 -13.785 -4.077 1.00 80.69 117 THR A O 1
ATOM 891 N N . SER A 1 118 ? 5.253 -14.333 -5.563 1.00 83.94 118 SER A N 1
ATOM 892 C CA . SER A 1 118 ? 4.540 -13.055 -5.518 1.00 83.94 118 SER A CA 1
ATOM 893 C C . SER A 1 118 ? 3.923 -12.806 -4.137 1.00 83.94 118 SER A C 1
ATOM 895 O O . SER A 1 118 ? 3.409 -13.723 -3.491 1.00 83.94 118 SER A O 1
ATOM 897 N N . HIS A 1 119 ? 4.049 -11.578 -3.637 1.00 85.75 119 HIS A N 1
ATOM 898 C CA . HIS A 1 119 ? 3.617 -11.212 -2.294 1.00 85.75 119 HIS A CA 1
ATOM 899 C C . HIS A 1 119 ? 3.413 -9.701 -2.152 1.00 85.75 119 HIS A C 1
ATOM 901 O O . HIS A 1 119 ? 4.095 -8.907 -2.797 1.00 85.75 119 HIS A O 1
ATOM 907 N N . VAL A 1 120 ? 2.508 -9.311 -1.255 1.00 87.12 120 VAL A N 1
ATOM 908 C CA . VAL A 1 120 ? 2.413 -7.944 -0.726 1.00 87.12 120 VAL A CA 1
ATOM 909 C C . VAL A 1 120 ? 3.407 -7.817 0.423 1.00 87.12 120 VAL A C 1
ATOM 911 O O . VAL A 1 120 ? 3.454 -8.691 1.290 1.00 87.12 120 VAL A O 1
ATOM 914 N N . LEU A 1 121 ? 4.181 -6.732 0.471 1.00 88.19 121 LEU A N 1
ATOM 915 C CA . LEU A 1 121 ? 4.972 -6.413 1.663 1.00 88.19 121 LEU A CA 1
ATOM 916 C C . LEU A 1 121 ? 4.239 -5.408 2.541 1.00 88.19 121 LEU A C 1
ATOM 918 O O . LEU A 1 121 ? 3.796 -4.359 2.072 1.00 88.19 121 LEU A O 1
ATOM 922 N N . VAL A 1 122 ? 4.196 -5.721 3.830 1.00 88.62 122 VAL A N 1
ATOM 923 C CA . VAL A 1 122 ? 3.629 -4.884 4.882 1.00 88.62 122 VAL A CA 1
ATOM 924 C C . VAL A 1 122 ? 4.750 -4.384 5.778 1.00 88.62 122 VAL A C 1
ATOM 926 O O . VAL A 1 122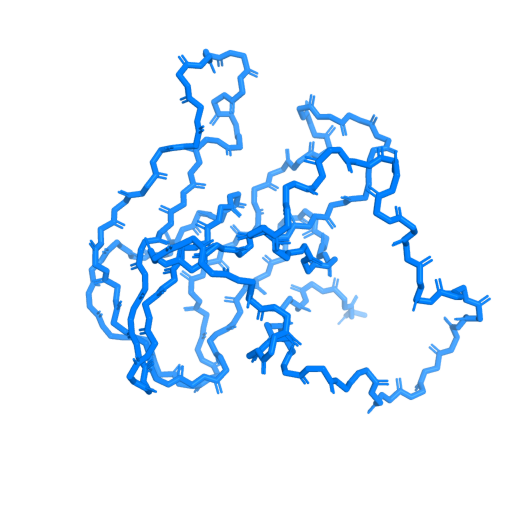 ? 5.602 -5.161 6.214 1.00 88.62 122 VAL A O 1
ATOM 929 N N . GLN A 1 123 ? 4.740 -3.088 6.070 1.00 87.88 123 GLN A N 1
ATOM 930 C CA . GLN A 1 123 ? 5.684 -2.457 6.989 1.00 87.88 123 GLN A CA 1
ATOM 931 C C . GLN A 1 123 ? 4.951 -1.533 7.953 1.00 87.88 123 GLN A C 1
ATOM 933 O O . GLN A 1 123 ? 4.242 -0.635 7.509 1.00 87.88 123 GLN A O 1
ATOM 938 N N . MET A 1 124 ? 5.177 -1.677 9.257 1.00 89.38 124 MET A N 1
ATOM 939 C CA . MET A 1 124 ? 4.675 -0.706 10.234 1.00 89.38 124 MET A CA 1
ATOM 940 C C . MET A 1 124 ? 5.375 0.652 10.066 1.00 89.38 124 MET A C 1
ATOM 942 O O . MET A 1 124 ? 6.563 0.719 9.742 1.00 89.38 124 MET A O 1
ATOM 946 N N . CYS A 1 125 ? 4.670 1.758 10.305 1.00 88.12 125 CYS A N 1
ATOM 947 C CA . CYS A 1 125 ? 5.240 3.105 10.166 1.00 88.12 125 CYS A CA 1
ATOM 948 C C . CYS A 1 125 ? 6.429 3.357 11.109 1.00 88.12 125 CYS A C 1
ATOM 950 O O . CYS A 1 125 ? 7.364 4.067 10.736 1.00 88.12 125 CYS A O 1
ATOM 952 N N . ASP A 1 126 ? 6.406 2.749 12.295 1.00 86.81 126 ASP A N 1
ATOM 953 C CA . ASP A 1 126 ? 7.459 2.801 13.315 1.00 86.81 126 ASP A CA 1
ATOM 954 C C . ASP A 1 126 ? 8.591 1.782 13.079 1.00 86.81 126 ASP A C 1
ATOM 956 O O . ASP A 1 126 ? 9.556 1.747 13.839 1.00 86.81 126 ASP A O 1
ATOM 960 N N . LYS A 1 127 ? 8.495 0.970 12.014 1.00 82.75 127 LYS A N 1
ATOM 961 C CA . LYS A 1 127 ? 9.408 -0.141 11.703 1.00 82.75 127 LYS A CA 1
ATOM 962 C C . LYS A 1 127 ? 9.474 -1.205 12.810 1.00 82.75 127 LYS A C 1
ATOM 964 O O . LYS A 1 127 ? 10.475 -1.913 12.913 1.00 82.75 127 LYS A O 1
ATOM 969 N N . SER A 1 128 ? 8.428 -1.335 13.624 1.00 83.62 128 SER A N 1
ATOM 970 C CA . SER A 1 128 ? 8.247 -2.500 14.491 1.00 83.62 128 SER A CA 1
ATOM 971 C C . SER A 1 128 ? 7.893 -3.744 13.666 1.00 83.62 128 SER A C 1
ATOM 973 O O . SER A 1 128 ? 7.535 -3.642 12.492 1.00 83.62 128 SER A O 1
ATOM 975 N N . ASP A 1 129 ? 8.033 -4.928 14.266 1.00 78.12 129 ASP A N 1
ATOM 976 C CA . ASP A 1 129 ? 7.695 -6.202 13.622 1.00 78.12 129 ASP A CA 1
ATOM 977 C C . ASP A 1 129 ? 6.165 -6.309 13.397 1.00 78.12 129 ASP A C 1
ATOM 979 O O . ASP A 1 129 ? 5.412 -6.368 14.378 1.00 78.12 129 ASP A O 1
ATOM 983 N N . PRO A 1 130 ? 5.688 -6.356 12.133 1.00 77.00 130 PRO A N 1
ATOM 984 C CA . PRO A 1 130 ? 4.263 -6.429 11.818 1.00 77.00 130 PRO A CA 1
ATOM 985 C C . PRO A 1 130 ? 3.630 -7.801 12.093 1.00 77.00 130 PRO A C 1
ATOM 987 O O . PRO A 1 130 ? 2.405 -7.892 12.104 1.00 77.00 130 PRO A O 1
ATOM 990 N N . THR A 1 131 ? 4.419 -8.853 12.354 1.00 75.56 131 THR A N 1
ATOM 991 C CA . THR A 1 131 ? 3.942 -10.246 12.535 1.00 75.56 131 THR A CA 1
ATOM 992 C C . THR A 1 131 ? 2.926 -10.399 13.677 1.00 75.56 131 THR A C 1
ATOM 994 O O . THR A 1 131 ? 2.173 -11.364 13.735 1.00 75.56 131 THR A O 1
ATOM 997 N N . LYS A 1 132 ? 2.885 -9.455 14.624 1.00 73.75 132 LYS A N 1
ATOM 998 C CA . LYS A 1 132 ? 1.912 -9.476 15.730 1.00 73.75 132 LYS A CA 1
ATOM 999 C C . LYS A 1 132 ? 0.497 -9.071 15.307 1.00 73.75 132 LYS A C 1
ATOM 1001 O O . LYS A 1 132 ? -0.443 -9.333 16.052 1.00 73.75 132 LYS A O 1
ATOM 1006 N N . TYR A 1 133 ? 0.358 -8.412 14.158 1.00 69.62 133 TYR A N 1
ATOM 1007 C CA . TYR A 1 133 ? -0.900 -7.836 13.680 1.00 69.62 133 TYR A CA 1
ATOM 1008 C C . TYR A 1 133 ? -1.463 -8.569 12.451 1.00 69.62 133 TYR A C 1
ATOM 1010 O O . TYR A 1 133 ? -2.665 -8.482 12.198 1.00 69.62 133 TYR A O 1
ATOM 1018 N N . PHE A 1 134 ? -0.609 -9.289 11.714 1.00 65.88 134 PHE A N 1
ATOM 1019 C CA . PHE A 1 134 ? -0.917 -9.984 10.460 1.00 65.88 134 PHE A CA 1
ATOM 1020 C C . PHE A 1 134 ? -0.297 -11.380 10.475 1.00 65.88 134 PHE A C 1
ATOM 1022 O O . PHE A 1 134 ? -1.057 -12.355 10.291 1.00 65.88 134 PHE A O 1
#

Secondary structure (DSSP, 8-state):
----EEE---S------S----S---TTTTT--TTEEEEE--TTPEEE-SS-EEEEEE----S-GGGGGG--EEEEEETTEEEEEESEEES-SEEEE-TTSEEEEE--HHHHSTTSPPEEEEEETT---GGGT-